Protein AF-A0A352RDC6-F1 (afdb_monomer_lite)

pLDDT: mean 74.4, std 23.63, range [28.62, 97.94]

Radius of gyration: 21.45 Å; chains: 1; bounding box: 47×57×55 Å

Structure (mmCIF, N/CA/C/O backbone):
data_AF-A0A352RDC6-F1
#
_entry.id   AF-A0A352RDC6-F1
#
loop_
_atom_site.group_PDB
_atom_site.id
_atom_site.type_symbol
_atom_site.label_atom_id
_atom_site.label_alt_id
_atom_site.label_comp_id
_atom_site.label_asym_id
_atom_site.label_entity_id
_atom_site.label_seq_id
_atom_site.pdbx_PDB_ins_code
_atom_site.Cartn_x
_atom_site.Cartn_y
_atom_site.Cartn_z
_atom_site.occupancy
_atom_site.B_iso_or_equiv
_atom_site.auth_seq_id
_atom_site.auth_comp_id
_atom_site.auth_asym_id
_atom_site.auth_atom_id
_atom_site.pdbx_PDB_model_num
ATOM 1 N N . MET A 1 1 ? -2.964 37.176 34.247 1.00 37.97 1 MET A N 1
ATOM 2 C CA . MET A 1 1 ? -4.020 38.133 34.641 1.00 37.97 1 MET A CA 1
ATOM 3 C C . MET A 1 1 ? -5.355 37.484 34.336 1.00 37.97 1 MET A C 1
ATOM 5 O O . MET A 1 1 ? -5.601 37.181 33.179 1.00 37.97 1 MET A O 1
ATOM 9 N N . ILE A 1 2 ? -6.146 37.184 35.365 1.00 35.12 2 ILE A N 1
ATOM 10 C CA . ILE A 1 2 ? -7.478 36.581 35.238 1.00 35.12 2 ILE A CA 1
ATOM 11 C C . ILE A 1 2 ? -8.471 37.677 35.626 1.00 35.12 2 ILE A C 1
ATOM 13 O O . ILE A 1 2 ? -8.417 38.164 36.753 1.00 35.12 2 ILE A O 1
ATOM 17 N N . SER A 1 3 ? -9.330 38.086 34.692 1.00 33.34 3 SER A N 1
ATOM 18 C CA . SER A 1 3 ? -10.480 38.942 34.997 1.00 33.34 3 SER A CA 1
ATOM 19 C C . SER A 1 3 ? -11.637 38.070 35.476 1.00 33.34 3 SER A C 1
ATOM 21 O O . SER A 1 3 ? -12.043 37.141 34.782 1.00 33.34 3 SER A O 1
ATOM 23 N N . LEU A 1 4 ? -12.160 38.380 36.661 1.00 32.22 4 LEU A N 1
ATOM 24 C CA . LEU A 1 4 ? -13.372 37.793 37.232 1.00 32.22 4 LEU A CA 1
ATOM 25 C C . LEU A 1 4 ? -14.559 38.713 36.938 1.00 32.22 4 LEU A C 1
ATOM 27 O O . LEU A 1 4 ? -14.445 39.925 37.110 1.00 32.22 4 LEU A O 1
ATOM 31 N N . ASN A 1 5 ? -15.699 38.138 36.552 1.00 38.66 5 ASN A N 1
ATOM 32 C CA . ASN A 1 5 ? -16.975 38.849 36.508 1.00 38.66 5 ASN A CA 1
ATOM 33 C C . ASN A 1 5 ? -17.883 38.399 37.665 1.00 38.66 5 ASN A C 1
ATOM 35 O O . ASN A 1 5 ? -17.926 37.223 38.033 1.00 38.66 5 ASN A O 1
ATOM 39 N N . LEU A 1 6 ? -18.595 39.369 38.240 1.00 44.94 6 LEU A N 1
ATOM 40 C CA . LEU A 1 6 ? -19.486 39.259 39.398 1.00 44.94 6 LEU A CA 1
ATOM 41 C C . LEU A 1 6 ? -20.817 38.589 39.019 1.00 44.94 6 LEU A C 1
ATOM 43 O O . LEU A 1 6 ? -21.790 39.271 38.718 1.00 44.94 6 LEU A O 1
ATOM 47 N N . SER A 1 7 ? -20.875 37.258 39.018 1.00 49.41 7 SER A N 1
ATOM 48 C CA . SER A 1 7 ? -22.157 36.521 39.042 1.00 49.41 7 SER A CA 1
ATOM 49 C C . SER A 1 7 ? -22.043 35.050 39.462 1.00 49.41 7 SER A C 1
ATOM 51 O O . SER A 1 7 ? -22.916 34.265 39.129 1.00 49.41 7 SER A O 1
ATOM 53 N N . GLY A 1 8 ? -21.010 34.659 40.221 1.00 46.53 8 GLY A N 1
ATOM 54 C CA . GLY A 1 8 ? -21.045 33.463 41.084 1.00 46.53 8 GLY A CA 1
ATOM 55 C C . GLY A 1 8 ? -21.540 32.137 40.476 1.00 46.53 8 GLY A C 1
ATOM 56 O O . GLY A 1 8 ? -22.033 31.297 41.222 1.00 46.53 8 GLY A O 1
ATOM 57 N N . GLN A 1 9 ? -21.427 31.928 39.163 1.00 40.44 9 GLN A N 1
ATOM 58 C CA . GLN A 1 9 ? -21.813 30.687 38.497 1.00 40.44 9 GLN A CA 1
ATOM 59 C C . GLN A 1 9 ? -20.574 30.052 37.873 1.00 40.44 9 GLN A C 1
ATOM 61 O O . GLN A 1 9 ? -19.920 30.626 37.003 1.00 40.44 9 GLN A O 1
ATOM 66 N N . ILE A 1 10 ? -20.246 28.853 38.351 1.00 40.12 10 ILE A N 1
ATOM 67 C CA . ILE A 1 10 ? -19.251 27.982 37.733 1.00 40.12 10 ILE A CA 1
ATOM 68 C C . ILE A 1 10 ? -19.877 27.488 36.428 1.00 40.12 10 ILE A C 1
ATOM 70 O O . ILE A 1 10 ? -20.719 26.594 36.440 1.00 40.12 10 ILE A O 1
ATOM 74 N N . LEU A 1 11 ? -19.491 28.093 35.304 1.00 36.44 11 LEU A N 1
ATOM 75 C CA . LEU A 1 11 ? -19.731 27.514 33.986 1.00 36.44 11 LEU A CA 1
ATOM 76 C C . LEU A 1 11 ? -18.966 26.190 33.924 1.00 36.44 11 LEU A C 1
ATOM 78 O O . LEU A 1 11 ? -17.735 26.169 33.896 1.00 36.44 11 LEU A O 1
ATOM 82 N N . SER A 1 12 ? -19.702 25.081 33.956 1.00 45.81 12 SER A N 1
ATOM 83 C CA . SER A 1 12 ? -19.159 23.769 33.621 1.00 45.81 12 SER A CA 1
ATOM 84 C C . SER A 1 12 ? -18.568 23.825 32.205 1.00 45.81 12 SER A C 1
ATOM 86 O O . SER A 1 12 ? -19.145 24.495 31.344 1.00 45.81 12 SER A O 1
ATOM 88 N N . PRO A 1 13 ? -17.441 23.147 31.930 1.00 36.31 13 PRO A N 1
ATOM 89 C CA . PRO A 1 13 ? -16.914 23.071 30.576 1.00 36.31 13 PRO A CA 1
ATOM 90 C C . PRO A 1 13 ? -17.979 22.470 29.656 1.00 36.31 13 PRO A C 1
ATOM 92 O O . PRO A 1 13 ? -18.599 21.467 30.013 1.00 36.31 13 PRO A O 1
ATOM 95 N N . LEU A 1 14 ? -18.186 23.085 28.488 1.00 33.22 14 LEU A N 1
ATOM 96 C CA . LEU A 1 14 ? -18.947 22.496 27.389 1.00 33.22 14 LEU A CA 1
ATOM 97 C C . LEU A 1 14 ? -18.409 21.083 27.144 1.00 33.22 14 LEU A C 1
ATOM 99 O O . LEU A 1 14 ? -17.289 20.912 26.667 1.00 33.22 14 LEU A O 1
ATOM 103 N N . HIS A 1 15 ? -19.195 20.079 27.523 1.00 33.81 15 HIS A N 1
ATOM 104 C CA . HIS A 1 15 ? -18.912 18.690 27.208 1.00 33.81 15 HIS A CA 1
ATOM 105 C C . HIS A 1 15 ? -19.240 18.509 25.724 1.00 33.81 15 HIS A C 1
ATOM 107 O O . HIS A 1 15 ? -20.395 18.313 25.351 1.00 33.81 15 HIS A O 1
ATOM 113 N N . TYR A 1 16 ? -18.235 18.703 24.870 1.00 28.62 16 TYR A N 1
ATOM 114 C CA . TYR A 1 16 ? -18.304 18.304 23.472 1.00 28.62 16 TYR A CA 1
ATOM 115 C C . TYR A 1 16 ? -18.317 16.773 23.444 1.00 28.62 16 TYR A C 1
ATOM 117 O O . TYR A 1 16 ? -17.347 16.128 23.834 1.00 28.62 16 TYR A O 1
ATOM 125 N N . ASP A 1 17 ? -19.450 16.202 23.044 1.00 38.28 17 ASP A N 1
ATOM 126 C CA . ASP A 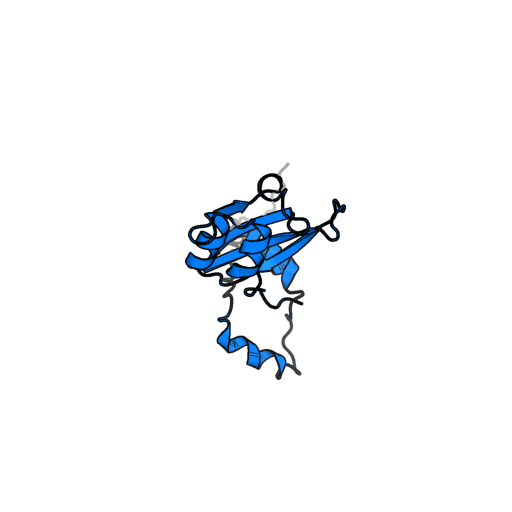1 17 ? -19.574 14.781 22.733 1.00 38.28 17 ASP A CA 1
ATOM 127 C C . ASP A 1 17 ? -18.821 14.512 21.421 1.00 38.28 17 ASP A C 1
ATOM 129 O O . ASP A 1 17 ? -19.359 14.658 20.324 1.00 38.28 17 ASP A O 1
ATOM 133 N N . GLU A 1 18 ? -17.535 14.178 21.534 1.00 35.56 18 GLU A N 1
ATOM 134 C CA . GLU A 1 18 ? -16.706 13.677 20.434 1.00 35.56 18 GLU A CA 1
ATOM 135 C C . GLU A 1 18 ? -16.916 12.169 20.234 1.00 35.56 18 GLU A C 1
ATOM 137 O O . GLU A 1 18 ? -15.968 11.387 20.174 1.00 35.56 18 GLU A O 1
ATOM 142 N N . SER A 1 1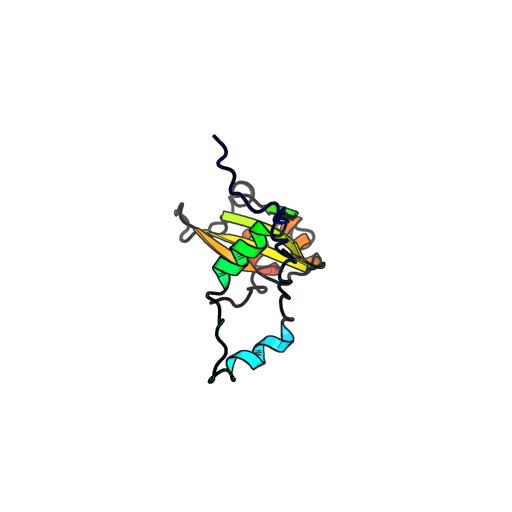9 ? -18.165 11.717 20.130 1.00 31.53 19 SER A N 1
ATOM 143 C CA . SER A 1 19 ? -18.424 10.381 19.598 1.00 31.53 19 SER A CA 1
ATOM 144 C C . SER A 1 19 ? -17.952 10.339 18.134 1.00 31.53 19 SER A C 1
ATOM 146 O O . SER A 1 19 ? -18.487 11.084 17.305 1.00 31.53 19 SER A O 1
ATOM 148 N N . PRO A 1 20 ? -16.967 9.491 17.764 1.00 31.23 20 PRO A N 1
ATOM 149 C CA . PRO A 1 20 ? -16.484 9.420 16.392 1.00 31.23 20 PRO A CA 1
ATOM 150 C C . PRO A 1 20 ? -17.643 9.037 15.477 1.00 31.23 20 PRO A C 1
ATOM 152 O O . PRO A 1 20 ? -18.300 8.013 15.695 1.00 31.23 20 PRO A O 1
ATOM 155 N N . LYS A 1 21 ? -17.901 9.842 14.439 1.00 35.19 21 LYS A N 1
ATOM 156 C CA . LYS A 1 21 ? -18.814 9.450 13.361 1.00 35.19 21 LYS A CA 1
ATOM 157 C C . LYS A 1 21 ? -18.282 8.138 12.787 1.00 35.19 21 LYS A C 1
ATOM 159 O O . LYS A 1 21 ? -17.242 8.124 12.132 1.00 35.19 21 LYS A O 1
ATOM 164 N N . LYS A 1 22 ? -18.962 7.027 13.084 1.00 35.06 22 LYS A N 1
ATOM 165 C CA . LYS A 1 22 ? -18.636 5.712 12.528 1.00 35.06 22 LYS A CA 1
ATOM 166 C C . LYS A 1 22 ? -18.829 5.789 11.020 1.00 35.06 22 LYS A C 1
ATOM 168 O O . LYS A 1 22 ? -19.965 5.792 10.549 1.00 35.06 22 LYS A O 1
ATOM 173 N N . TYR A 1 23 ? -17.733 5.882 10.274 1.00 40.72 23 TYR A N 1
ATOM 174 C CA . TYR A 1 23 ? -17.788 5.782 8.826 1.00 40.72 23 TYR A CA 1
ATOM 175 C C . TYR A 1 23 ? -17.986 4.309 8.478 1.00 40.72 23 TYR A C 1
ATOM 177 O O . TYR A 1 23 ? -17.054 3.507 8.505 1.00 40.72 23 TYR A O 1
ATOM 185 N N . VAL A 1 24 ? -19.238 3.931 8.232 1.00 49.69 24 VAL A N 1
ATOM 186 C CA . VAL A 1 24 ? -19.565 2.595 7.741 1.00 49.69 24 VAL A CA 1
ATOM 187 C C . VAL A 1 24 ? -19.155 2.567 6.277 1.00 49.69 24 VAL A C 1
ATOM 189 O O . VAL A 1 24 ? -19.823 3.179 5.449 1.00 49.69 24 VAL A O 1
ATOM 192 N N . ILE A 1 25 ? -18.050 1.889 5.953 1.00 49.41 25 ILE A N 1
ATOM 193 C CA . ILE A 1 25 ? -17.712 1.582 4.559 1.00 49.41 25 ILE A CA 1
ATOM 194 C C . ILE A 1 25 ? -18.850 0.686 4.046 1.00 49.41 25 ILE A C 1
ATOM 196 O O . ILE A 1 25 ? -19.003 -0.424 4.568 1.00 49.41 25 ILE A O 1
ATOM 200 N N . PRO A 1 26 ? -19.684 1.141 3.089 1.00 44.84 26 PRO A N 1
ATOM 201 C CA . PRO A 1 26 ? -20.807 0.332 2.630 1.00 44.84 26 PRO A CA 1
ATOM 202 C C . PRO A 1 26 ? -20.309 -1.002 2.054 1.00 44.84 26 PRO A C 1
ATOM 204 O O . PRO A 1 26 ? -19.166 -1.072 1.611 1.00 44.84 26 PRO A O 1
ATOM 207 N N . PRO A 1 27 ? -21.126 -2.062 1.996 1.00 43.06 27 PRO A N 1
ATOM 208 C CA . PRO A 1 27 ? -20.763 -3.288 1.287 1.00 43.06 27 PRO A CA 1
ATOM 209 C C . PRO A 1 27 ? -20.690 -3.064 -0.238 1.00 43.06 27 PRO A C 1
ATOM 211 O O . PRO A 1 27 ? -21.530 -2.366 -0.811 1.00 43.06 27 PRO A O 1
ATOM 214 N N . VAL A 1 28 ? -19.740 -3.707 -0.939 1.00 45.06 28 VAL A N 1
ATOM 215 C CA . VAL A 1 28 ? -19.583 -3.672 -2.422 1.00 45.06 28 VAL A CA 1
ATOM 216 C C . VAL A 1 28 ? -20.907 -3.846 -3.190 1.00 45.06 28 VAL A C 1
ATOM 218 O O . VAL A 1 28 ? -21.127 -3.187 -4.202 1.00 45.06 28 VAL A O 1
ATOM 221 N N . LYS A 1 29 ? -21.817 -4.704 -2.710 1.00 38.06 29 LYS A N 1
ATOM 222 C CA . LYS A 1 29 ? -23.006 -5.136 -3.468 1.00 38.06 29 LYS A CA 1
ATOM 223 C C . LYS A 1 29 ? -24.190 -4.159 -3.466 1.00 38.06 29 LYS A C 1
ATOM 225 O O . LYS A 1 29 ? -25.040 -4.278 -4.342 1.00 38.06 29 LYS A O 1
ATOM 230 N N . GLU A 1 30 ? -24.247 -3.181 -2.563 1.00 45.72 30 GLU A N 1
ATOM 231 C CA . GLU A 1 30 ? -25.349 -2.195 -2.521 1.00 45.72 30 GLU A CA 1
ATOM 232 C C . GLU A 1 30 ? -25.053 -0.909 -3.318 1.00 45.72 30 GLU A C 1
ATOM 234 O O . GLU A 1 30 ? -25.939 -0.086 -3.532 1.00 45.72 30 GLU A O 1
ATOM 239 N N . ARG A 1 31 ? -23.826 -0.740 -3.831 1.00 52.56 31 ARG A N 1
ATOM 240 C CA . ARG A 1 31 ? -23.354 0.533 -4.408 1.00 52.56 31 ARG A CA 1
ATOM 241 C C . ARG A 1 31 ? -23.555 0.708 -5.917 1.00 52.56 31 ARG A C 1
ATOM 243 O O . ARG A 1 31 ? -23.376 1.810 -6.423 1.00 52.56 31 ARG A O 1
ATOM 250 N N . GLN A 1 32 ? -24.016 -0.316 -6.642 1.00 40.16 32 GLN A N 1
ATOM 251 C CA . GLN A 1 32 ? -24.399 -0.157 -8.058 1.00 40.16 32 GLN A CA 1
ATOM 252 C C . GLN A 1 32 ? -25.778 0.505 -8.254 1.00 40.16 32 GLN A C 1
ATOM 254 O O . GLN A 1 32 ? -26.125 0.881 -9.374 1.00 40.16 32 GLN A O 1
ATOM 259 N N . GLN A 1 33 ? -26.575 0.676 -7.191 1.00 43.03 33 GLN A N 1
ATOM 260 C CA . GLN A 1 33 ? -27.908 1.289 -7.283 1.00 43.03 33 GLN A CA 1
ATOM 261 C C . GLN A 1 33 ? -27.914 2.801 -7.010 1.00 43.03 33 GLN A C 1
ATOM 263 O O . GLN A 1 33 ? -28.792 3.502 -7.515 1.00 43.03 33 GLN A O 1
ATOM 268 N N . THR A 1 34 ? -26.923 3.336 -6.294 1.00 44.22 34 THR A N 1
ATOM 269 C CA . THR A 1 34 ? -26.878 4.757 -5.907 1.00 44.22 34 THR A CA 1
ATOM 270 C C . THR A 1 34 ? -26.489 5.706 -7.043 1.00 44.22 34 THR A C 1
ATOM 272 O O . THR A 1 34 ? -26.807 6.886 -6.973 1.00 44.22 34 THR A O 1
ATOM 275 N N . ILE A 1 35 ? -25.904 5.212 -8.141 1.00 46.34 35 ILE A N 1
ATOM 276 C CA . ILE A 1 35 ? -25.512 6.056 -9.290 1.00 46.34 35 ILE A CA 1
ATOM 277 C C . ILE A 1 35 ? -26.723 6.458 -10.164 1.00 46.34 35 ILE A C 1
ATOM 279 O O . ILE A 1 35 ? -26.633 7.382 -10.967 1.00 46.34 35 ILE A O 1
ATOM 283 N N . LYS A 1 36 ? -27.898 5.826 -10.006 1.00 37.62 36 LYS A N 1
ATOM 284 C CA . LYS A 1 36 ? -29.084 6.112 -10.844 1.00 37.62 36 LYS A CA 1
ATOM 285 C C . LYS A 1 36 ? -30.205 6.908 -10.164 1.00 37.62 36 LYS A C 1
ATOM 287 O O . LYS A 1 36 ? -31.247 7.086 -10.792 1.00 37.62 36 LYS A O 1
ATOM 292 N N . LYS A 1 37 ? -30.055 7.372 -8.914 1.00 41.38 37 LYS A N 1
ATOM 293 C CA . LYS A 1 37 ? -31.213 7.906 -8.165 1.00 41.38 37 LYS A CA 1
ATOM 294 C C . LYS A 1 37 ? -30.976 9.095 -7.224 1.00 41.38 37 LYS A C 1
ATOM 296 O O . LYS A 1 37 ? -31.699 9.219 -6.245 1.00 41.38 37 LYS A O 1
ATOM 301 N N . SER A 1 38 ? -30.044 9.995 -7.525 1.00 39.09 38 SER A N 1
ATOM 302 C CA . SER A 1 38 ? -29.932 11.271 -6.799 1.00 39.09 38 SER A CA 1
ATOM 303 C C . SER A 1 38 ? -29.965 12.469 -7.749 1.00 39.09 38 SER A C 1
ATOM 305 O O . SER A 1 38 ? -28.975 13.168 -7.937 1.00 39.09 38 SER A O 1
ATOM 307 N N . ASN A 1 39 ? -31.136 12.707 -8.337 1.00 47.41 39 ASN A N 1
ATOM 308 C CA . ASN A 1 39 ? -31.618 14.075 -8.459 1.00 47.41 39 ASN A CA 1
ATOM 309 C C . ASN A 1 39 ? -32.559 14.273 -7.268 1.00 47.41 39 ASN A C 1
ATOM 311 O O . ASN A 1 39 ? -33.469 13.464 -7.111 1.00 47.41 39 ASN A O 1
ATOM 315 N N . GLU A 1 40 ? -32.312 15.333 -6.495 1.00 46.59 40 GLU A N 1
ATOM 316 C CA . GLU A 1 40 ? -33.133 15.888 -5.404 1.00 46.59 40 GLU A CA 1
ATOM 317 C C . GLU A 1 40 ? -32.579 15.702 -3.971 1.00 46.59 40 GLU A C 1
ATOM 319 O O . GLU A 1 40 ? -32.596 14.628 -3.380 1.00 46.59 40 GLU A O 1
ATOM 324 N N . SER A 1 41 ? -32.039 16.828 -3.484 1.00 48.81 41 SER A N 1
ATOM 325 C CA . SER A 1 41 ? -31.740 17.259 -2.111 1.00 48.81 41 SER A CA 1
ATOM 326 C C . SER A 1 41 ? -31.337 16.214 -1.062 1.00 48.81 41 SER A C 1
ATOM 328 O O . SER A 1 41 ? -32.168 15.741 -0.294 1.00 48.81 41 SER A O 1
ATOM 330 N N . ASP A 1 42 ? -30.029 16.035 -0.892 1.00 42.62 42 ASP A N 1
ATOM 331 C CA . ASP A 1 42 ? -29.445 16.046 0.449 1.00 42.62 42 ASP A CA 1
ATOM 332 C C . ASP A 1 42 ? -28.013 16.587 0.366 1.00 42.62 42 ASP A C 1
ATOM 334 O O . ASP A 1 42 ? -27.173 16.123 -0.409 1.00 42.62 42 ASP A O 1
ATOM 338 N N . SER A 1 43 ? -27.751 17.650 1.115 1.00 46.47 43 SER A N 1
ATOM 339 C CA . SER A 1 43 ? -26.439 18.277 1.219 1.00 46.47 43 SER A CA 1
ATOM 340 C C . SER A 1 43 ? -25.484 17.332 1.950 1.00 46.47 43 SER A C 1
ATOM 342 O O . SER A 1 43 ? -25.591 17.233 3.168 1.00 46.47 43 SER A O 1
ATOM 344 N N . ASN A 1 44 ? -24.612 16.621 1.220 1.00 47.28 44 ASN A N 1
ATOM 345 C CA . ASN A 1 44 ? -23.260 16.152 1.611 1.00 47.28 44 ASN A CA 1
ATOM 346 C C . ASN A 1 44 ? -22.747 15.060 0.643 1.00 47.28 44 ASN A C 1
ATOM 348 O O . ASN A 1 44 ? -22.425 13.945 1.052 1.00 47.28 44 ASN A O 1
ATOM 352 N N . LEU A 1 45 ? -22.671 15.362 -0.657 1.00 48.56 45 LEU A N 1
ATOM 353 C CA . LEU A 1 45 ? -22.070 14.455 -1.640 1.00 48.56 45 LEU A CA 1
ATOM 354 C C . LEU A 1 45 ? -20.591 14.852 -1.856 1.00 48.56 45 LEU A C 1
ATOM 356 O O . LEU A 1 45 ? -20.289 15.880 -2.451 1.00 48.56 45 LEU A O 1
ATOM 360 N N . VAL A 1 46 ? -19.717 14.054 -1.244 1.00 51.22 46 VAL A N 1
ATOM 361 C CA . VAL A 1 46 ? -18.273 14.194 -0.949 1.00 51.22 46 VAL A CA 1
ATOM 362 C C . VAL A 1 46 ? -17.350 14.413 -2.173 1.00 51.22 46 VAL A C 1
ATOM 364 O O . VAL A 1 46 ? -17.579 13.777 -3.203 1.00 51.22 46 VAL A O 1
ATOM 367 N N . PRO A 1 47 ? -16.224 15.155 -2.051 1.00 54.50 47 PRO A N 1
ATOM 368 C CA . PRO A 1 47 ? -15.024 14.926 -2.862 1.00 54.50 47 PRO A CA 1
ATOM 369 C C . PRO A 1 47 ? -14.228 13.736 -2.271 1.00 54.50 47 PRO A C 1
ATOM 371 O O . PRO A 1 47 ? -13.452 13.867 -1.332 1.00 54.50 47 PRO A O 1
ATOM 374 N N . PHE A 1 48 ? -14.514 12.527 -2.762 1.00 72.56 48 PHE A N 1
ATOM 375 C CA . PHE A 1 48 ? -14.542 11.306 -1.936 1.00 72.56 48 PHE A CA 1
ATOM 376 C C . PHE A 1 48 ? -13.185 10.657 -1.571 1.00 72.56 48 PHE A C 1
ATOM 378 O O . PHE A 1 48 ? -13.108 10.016 -0.525 1.00 72.56 48 PHE A O 1
ATOM 385 N N . CYS A 1 49 ? -12.119 10.767 -2.379 1.00 83.06 49 CYS A N 1
ATOM 386 C CA . CYS A 1 49 ? -10.881 10.006 -2.108 1.00 83.06 49 CYS A CA 1
ATOM 387 C C . CYS A 1 49 ? -9.961 10.654 -1.074 1.00 83.06 49 CYS A C 1
ATOM 389 O O . CYS A 1 49 ? -9.517 9.971 -0.155 1.00 83.06 49 CYS A O 1
ATOM 391 N N . ASP A 1 50 ? -9.628 11.934 -1.244 1.00 88.31 50 ASP A N 1
ATOM 392 C CA . ASP A 1 50 ? -8.596 12.585 -0.426 1.00 88.31 50 ASP A CA 1
ATOM 393 C C . ASP A 1 50 ? -9.065 12.723 1.029 1.00 88.31 50 ASP A C 1
ATOM 395 O O . ASP A 1 50 ? -8.304 12.458 1.965 1.00 88.31 50 ASP A O 1
ATOM 399 N N . ASP A 1 51 ? -10.354 13.022 1.218 1.00 87.81 51 ASP A N 1
ATOM 400 C CA . ASP A 1 51 ? -11.005 13.037 2.528 1.00 87.81 51 ASP A CA 1
ATOM 401 C C . ASP A 1 51 ? -11.017 11.639 3.164 1.00 87.81 51 ASP A C 1
ATOM 403 O O . ASP A 1 51 ? -10.727 11.499 4.352 1.00 87.81 51 ASP A O 1
ATOM 407 N N . LEU A 1 52 ? -11.294 10.580 2.389 1.00 89.56 52 LEU A N 1
ATOM 408 C CA . LEU A 1 52 ? -11.283 9.203 2.896 1.00 89.56 52 LEU A CA 1
ATOM 409 C C . LEU A 1 52 ? -9.864 8.739 3.256 1.00 89.56 52 LEU A C 1
ATOM 411 O O . LEU A 1 52 ? -9.667 8.105 4.293 1.00 89.56 52 LEU A O 1
ATOM 415 N N . ILE A 1 53 ? -8.872 9.073 2.433 1.00 92.94 53 ILE A N 1
ATOM 416 C CA . ILE A 1 53 ? -7.447 8.840 2.702 1.00 92.94 53 ILE A CA 1
ATOM 417 C C . ILE A 1 53 ? -7.044 9.526 4.008 1.00 92.94 53 ILE A C 1
ATOM 419 O O . ILE A 1 53 ? -6.443 8.886 4.876 1.00 92.94 53 ILE A O 1
ATOM 423 N N . SER A 1 54 ? -7.404 10.802 4.166 1.00 92.81 54 SER A N 1
ATOM 424 C CA . SER A 1 54 ? -7.109 11.590 5.367 1.00 92.81 54 SER A CA 1
ATOM 425 C C . SER A 1 54 ? -7.786 10.985 6.593 1.00 92.81 54 SER A C 1
ATOM 427 O O . SER A 1 54 ? -7.117 10.679 7.579 1.00 92.81 54 SER A O 1
ATOM 429 N N . TYR A 1 55 ? -9.078 10.670 6.489 1.00 91.19 55 TYR A N 1
ATOM 430 C CA . TYR A 1 55 ? -9.842 10.015 7.547 1.00 91.19 55 TYR A CA 1
ATOM 431 C C . TYR A 1 55 ? -9.197 8.699 7.995 1.00 91.19 55 TYR A C 1
ATOM 433 O O . TYR A 1 55 ? -9.017 8.477 9.194 1.00 91.19 55 TYR A O 1
ATOM 441 N N . VAL A 1 56 ? -8.811 7.831 7.053 1.00 93.06 56 VAL A N 1
ATOM 442 C CA . VAL A 1 56 ? -8.173 6.548 7.377 1.00 93.06 56 VAL A CA 1
ATOM 443 C C . VAL A 1 56 ? -6.839 6.764 8.093 1.00 93.06 56 VAL A C 1
ATOM 445 O O . VAL A 1 56 ? -6.578 6.111 9.105 1.00 93.06 56 VAL A O 1
ATOM 448 N N . LYS A 1 57 ? -6.014 7.700 7.615 1.00 94.38 57 LYS A N 1
ATOM 449 C CA . LYS A 1 57 ? -4.718 8.033 8.226 1.00 94.38 57 LYS A CA 1
ATOM 450 C C . LYS A 1 57 ? -4.844 8.607 9.637 1.00 94.38 57 LYS A C 1
ATOM 452 O O . LYS A 1 57 ? -4.007 8.302 10.482 1.00 94.38 57 LYS A O 1
ATOM 457 N N . GLU A 1 58 ? -5.859 9.428 9.884 1.00 93.81 58 GLU A N 1
ATOM 458 C CA . GLU A 1 58 ? -6.078 10.091 11.173 1.00 93.81 58 GLU A CA 1
ATOM 459 C C . GLU A 1 58 ? -6.681 9.154 12.224 1.00 93.81 58 GLU A C 1
ATOM 461 O O . GLU A 1 58 ? -6.334 9.234 13.402 1.00 93.81 58 GLU A O 1
ATOM 466 N N . ASN A 1 59 ? -7.567 8.246 11.806 1.00 91.25 59 ASN A N 1
ATOM 467 C CA . ASN A 1 59 ? -8.370 7.443 12.732 1.00 91.25 59 ASN A CA 1
ATOM 468 C C . ASN A 1 59 ? -7.825 6.027 12.952 1.00 91.25 59 ASN A C 1
ATOM 470 O O . ASN A 1 59 ? -8.182 5.382 13.940 1.00 91.25 59 ASN A O 1
ATOM 474 N N . TYR A 1 60 ? -6.957 5.526 12.068 1.00 92.62 60 TYR A N 1
ATOM 475 C CA . TYR A 1 60 ? -6.462 4.153 12.139 1.00 92.62 60 TYR A CA 1
ATOM 476 C C . TYR A 1 60 ? -4.941 4.092 12.154 1.00 92.62 60 TYR A C 1
ATOM 478 O O . TYR A 1 60 ? -4.238 4.788 11.427 1.00 92.62 60 TYR A O 1
ATOM 486 N N . LYS A 1 61 ? -4.416 3.173 12.968 1.00 91.69 61 LYS A N 1
ATOM 487 C CA . LYS A 1 61 ? -2.984 2.877 12.978 1.00 91.69 61 LYS A CA 1
ATOM 488 C C . LYS A 1 61 ? -2.620 2.026 11.774 1.00 91.69 61 LYS A C 1
ATOM 490 O O . LYS A 1 61 ? -3.288 1.034 11.471 1.00 91.69 61 LYS A O 1
ATOM 495 N N . THR A 1 62 ? -1.508 2.380 11.147 1.00 93.94 62 THR A N 1
ATOM 496 C CA . THR A 1 62 ? -0.923 1.584 10.077 1.00 93.94 62 THR A CA 1
ATOM 497 C C . THR A 1 62 ? -0.574 0.193 10.598 1.00 93.94 62 THR A C 1
ATOM 499 O O . THR A 1 62 ? 0.158 0.047 11.577 1.00 93.94 62 THR A O 1
ATOM 502 N N . LYS A 1 63 ? -1.105 -0.837 9.938 1.00 92.62 63 LYS A N 1
ATOM 503 C CA . LYS A 1 63 ? -0.800 -2.243 10.206 1.00 92.62 63 LYS A CA 1
ATOM 504 C C . LYS A 1 63 ? 0.606 -2.571 9.717 1.00 92.62 63 LYS A C 1
ATOM 506 O O . LYS A 1 63 ? 1.422 -3.073 10.480 1.00 92.62 63 LYS A O 1
ATOM 511 N N . GLN A 1 64 ? 0.866 -2.303 8.439 1.00 95.06 64 GLN A N 1
ATOM 512 C CA . GLN A 1 64 ? 2.099 -2.656 7.736 1.00 95.06 64 GLN A CA 1
ATOM 513 C C . GLN A 1 64 ? 2.351 -1.674 6.591 1.00 95.06 64 GLN A C 1
ATOM 515 O O . GLN A 1 64 ? 1.411 -1.099 6.042 1.00 95.06 64 GLN A O 1
ATOM 520 N N . VAL A 1 65 ? 3.622 -1.510 6.226 1.00 95.75 65 VAL A N 1
ATOM 521 C CA . VAL A 1 65 ? 4.056 -0.632 5.136 1.00 95.75 65 VAL A CA 1
ATOM 522 C C . VAL A 1 65 ? 5.054 -1.368 4.251 1.00 95.75 65 VAL A C 1
ATOM 524 O O . VAL A 1 65 ? 5.904 -2.103 4.756 1.00 95.75 65 VAL A O 1
ATOM 527 N N . VAL A 1 66 ? 4.936 -1.173 2.940 1.00 95.19 66 VAL A N 1
ATOM 528 C CA . VAL A 1 66 ? 5.955 -1.513 1.945 1.00 95.19 66 VAL A CA 1
ATOM 529 C C . VAL A 1 66 ? 6.543 -0.200 1.444 1.00 95.19 66 VAL A C 1
ATOM 531 O O . VAL A 1 66 ? 5.853 0.597 0.805 1.00 95.19 66 VAL A O 1
ATOM 534 N N . GLU A 1 67 ? 7.801 0.044 1.791 1.00 92.50 67 GLU A N 1
ATOM 535 C CA . GLU A 1 67 ? 8.492 1.297 1.480 1.00 92.50 67 GLU A CA 1
ATOM 536 C C . GLU A 1 67 ? 9.217 1.222 0.130 1.00 92.50 67 GLU A C 1
ATOM 538 O O . GLU A 1 67 ? 9.460 0.148 -0.425 1.00 92.50 67 GLU A O 1
ATOM 543 N N . SER A 1 68 ? 9.625 2.382 -0.379 1.00 85.19 68 SER A N 1
ATOM 544 C CA . SER A 1 68 ? 10.231 2.540 -1.706 1.00 85.19 68 SER A CA 1
ATOM 545 C C . SER A 1 68 ? 11.436 1.630 -1.977 1.00 85.19 68 SER A C 1
ATOM 547 O O . SER A 1 68 ? 11.577 1.131 -3.090 1.00 85.19 68 SER A O 1
ATOM 549 N N . TYR A 1 69 ? 12.278 1.348 -0.977 1.00 82.94 69 TYR A N 1
ATOM 550 C CA . TYR A 1 69 ? 13.442 0.465 -1.143 1.00 82.94 69 TYR A CA 1
ATOM 551 C C . TYR A 1 69 ? 13.050 -0.992 -1.443 1.00 82.94 69 TYR A C 1
ATOM 553 O O . TYR A 1 69 ? 13.765 -1.688 -2.160 1.00 82.94 69 TYR A O 1
ATOM 561 N N . GLN A 1 70 ? 11.897 -1.448 -0.942 1.00 87.31 70 GLN A N 1
ATOM 562 C CA . GLN A 1 70 ? 11.334 -2.770 -1.255 1.00 87.31 70 GLN A CA 1
ATOM 563 C C . GLN A 1 70 ? 10.663 -2.780 -2.634 1.00 87.31 70 GLN A C 1
ATOM 565 O O . GLN A 1 70 ? 10.462 -3.838 -3.226 1.00 87.31 70 GLN A O 1
ATOM 570 N N . LEU A 1 71 ? 10.323 -1.595 -3.142 1.00 85.75 71 LEU A N 1
ATOM 571 C CA . LEU A 1 71 ? 9.638 -1.356 -4.408 1.00 85.75 71 LEU A CA 1
ATOM 572 C C . LEU A 1 71 ? 10.598 -0.905 -5.513 1.00 85.75 71 LEU A C 1
ATOM 574 O O . LEU A 1 71 ? 10.148 -0.399 -6.536 1.00 85.75 71 LEU A O 1
ATOM 578 N N . ILE A 1 72 ? 11.911 -1.098 -5.347 1.00 81.06 72 ILE A N 1
ATOM 579 C CA . ILE A 1 72 ? 12.918 -0.642 -6.318 1.00 81.06 72 ILE A CA 1
ATOM 580 C C . ILE A 1 72 ? 12.729 -1.259 -7.711 1.00 81.06 72 ILE A C 1
ATOM 582 O O . ILE A 1 72 ? 13.053 -0.634 -8.715 1.00 81.06 72 ILE A O 1
ATOM 586 N N . THR A 1 73 ? 12.159 -2.463 -7.781 1.00 83.19 73 THR A N 1
ATOM 587 C CA . THR A 1 73 ? 11.823 -3.147 -9.037 1.00 83.19 73 THR A CA 1
ATOM 588 C C . 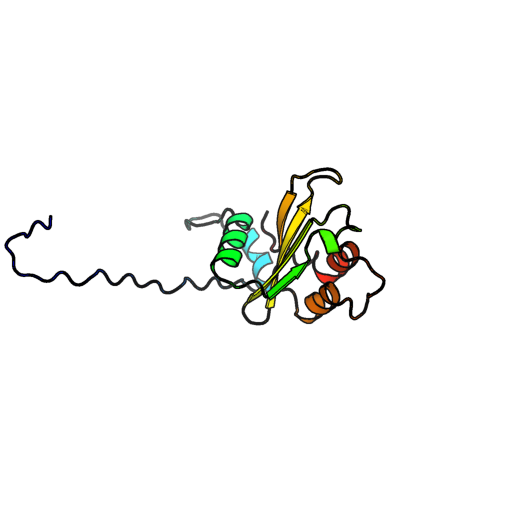THR A 1 73 ? 10.498 -2.683 -9.645 1.00 83.19 73 THR A C 1
ATOM 590 O O . THR A 1 73 ? 10.149 -3.115 -10.739 1.00 83.19 73 THR A O 1
ATOM 593 N N . SER A 1 74 ? 9.751 -1.808 -8.963 1.00 82.62 74 SER A N 1
ATOM 594 C CA . SER A 1 74 ? 8.498 -1.239 -9.453 1.00 82.62 74 SER A CA 1
ATOM 595 C C . SER A 1 74 ? 8.719 0.143 -10.068 1.00 82.62 74 SER A C 1
ATOM 597 O O . SER A 1 74 ? 9.088 1.115 -9.394 1.00 82.62 74 SER A O 1
ATOM 599 N N . THR A 1 75 ? 8.431 0.262 -11.362 1.00 84.88 75 THR A N 1
ATOM 600 C CA . THR A 1 75 ? 8.541 1.531 -12.097 1.00 84.88 75 THR A CA 1
ATOM 601 C C . THR A 1 75 ? 7.414 2.512 -11.774 1.00 84.88 75 THR A C 1
ATOM 603 O O . THR A 1 75 ? 7.573 3.705 -12.004 1.00 84.88 75 THR A O 1
ATOM 606 N N . TRP A 1 76 ? 6.318 2.052 -11.160 1.00 89.50 76 TRP A N 1
ATOM 607 C CA . TRP A 1 76 ? 5.109 2.855 -10.934 1.00 89.50 76 TRP A CA 1
ATOM 608 C C . TRP A 1 76 ? 4.690 2.952 -9.458 1.00 89.50 76 TRP A C 1
ATOM 610 O O . TRP A 1 76 ? 4.104 3.951 -9.056 1.00 89.50 76 TRP A O 1
ATOM 620 N N . LEU A 1 77 ? 5.020 1.968 -8.615 1.00 92.19 77 LEU A N 1
ATOM 621 C CA . LEU A 1 77 ? 4.637 1.958 -7.196 1.00 92.19 77 LEU A CA 1
ATOM 622 C C . LEU A 1 77 ? 5.741 2.581 -6.332 1.00 92.19 77 LEU A C 1
ATOM 624 O O . LEU A 1 77 ? 6.909 2.208 -6.455 1.00 92.19 77 LEU A O 1
ATOM 628 N N . LYS A 1 78 ? 5.387 3.525 -5.455 1.00 92.31 78 LYS A N 1
ATOM 629 C CA . LYS A 1 78 ? 6.335 4.241 -4.581 1.00 92.31 78 LYS A CA 1
ATOM 630 C C . LYS A 1 78 ? 6.230 3.821 -3.119 1.00 92.31 78 LYS A C 1
ATOM 632 O O . LYS A 1 78 ? 7.264 3.681 -2.467 1.00 92.31 78 LYS A O 1
ATOM 637 N N . LYS A 1 79 ? 5.013 3.607 -2.618 1.00 95.50 79 LYS A N 1
ATOM 638 C CA . LYS A 1 79 ? 4.743 3.186 -1.237 1.00 95.50 79 LYS A CA 1
ATOM 639 C C . LYS A 1 79 ? 3.396 2.481 -1.146 1.00 95.50 79 LYS A C 1
ATOM 641 O O . LYS A 1 79 ? 2.476 2.823 -1.881 1.00 95.50 79 LYS A O 1
ATOM 646 N N . VAL A 1 80 ? 3.258 1.535 -0.222 1.00 97.38 80 VAL A N 1
ATOM 647 C CA . VAL A 1 80 ? 1.970 0.907 0.108 1.00 97.38 80 VAL A CA 1
ATOM 648 C C . VAL A 1 80 ? 1.799 0.865 1.617 1.00 97.38 80 VAL A C 1
ATOM 650 O O . VAL A 1 80 ? 2.643 0.302 2.307 1.00 97.38 80 VAL A O 1
ATOM 653 N N . SER A 1 81 ? 0.712 1.427 2.134 1.00 97.94 81 SER A N 1
ATOM 654 C CA . SER A 1 81 ? 0.378 1.417 3.563 1.00 97.94 81 SER A CA 1
ATOM 655 C C . SER A 1 81 ? -0.941 0.688 3.782 1.00 97.94 81 SER A C 1
ATOM 657 O O . SER A 1 81 ? -1.937 1.022 3.147 1.00 97.94 81 SER A O 1
ATOM 659 N N . ALA A 1 82 ? -0.959 -0.297 4.677 1.00 97.81 82 ALA A N 1
ATOM 660 C CA . ALA A 1 82 ? -2.160 -1.043 5.035 1.00 97.81 82 ALA A CA 1
ATOM 661 C C . ALA A 1 82 ? -2.706 -0.624 6.397 1.00 97.81 82 ALA A C 1
ATOM 663 O O . ALA A 1 82 ? -1.952 -0.442 7.354 1.00 97.81 82 ALA A O 1
ATOM 664 N N . TYR A 1 83 ? -4.028 -0.576 6.497 1.00 96.50 83 TYR A N 1
ATOM 665 C CA . TYR A 1 83 ? -4.800 -0.242 7.687 1.00 96.50 83 TYR A CA 1
ATOM 666 C C . TYR A 1 83 ? -5.807 -1.360 7.947 1.00 96.50 83 TYR A C 1
ATOM 668 O O . TYR A 1 83 ? -6.427 -1.877 7.018 1.00 96.50 83 TYR A O 1
ATOM 676 N N . SER A 1 84 ? -5.952 -1.762 9.208 1.00 93.44 84 SER A N 1
ATOM 677 C CA . SER A 1 84 ? -6.914 -2.794 9.604 1.00 93.44 84 SER A CA 1
ATOM 678 C C . SER A 1 84 ? -8.184 -2.135 10.124 1.00 93.44 84 SER A C 1
ATOM 680 O O . SER A 1 84 ? -8.137 -1.449 11.144 1.00 93.44 84 SER A O 1
ATOM 682 N N . ILE A 1 85 ? -9.311 -2.375 9.456 1.00 88.56 85 ILE A N 1
ATOM 683 C CA . ILE A 1 85 ? -10.617 -1.801 9.799 1.00 88.56 85 ILE A CA 1
ATOM 684 C C . ILE A 1 85 ? -11.637 -2.939 9.823 1.00 88.56 85 ILE A C 1
ATOM 686 O O . ILE A 1 85 ? -11.898 -3.543 8.789 1.00 88.56 85 ILE A O 1
ATOM 690 N N . GLU A 1 86 ? -12.178 -3.269 11.000 1.00 84.06 86 GLU A N 1
ATOM 691 C CA . GLU A 1 86 ? -13.246 -4.278 11.162 1.00 84.06 86 GLU A CA 1
ATOM 692 C C . GLU A 1 86 ? -12.969 -5.611 10.425 1.00 84.06 86 GLU A C 1
ATOM 694 O O . GLU A 1 86 ? -13.793 -6.123 9.671 1.00 84.06 86 GLU A O 1
ATOM 699 N N . ASN A 1 87 ? -11.769 -6.171 10.618 1.00 82.25 87 ASN A N 1
ATOM 700 C CA . ASN A 1 87 ? -11.265 -7.392 9.963 1.00 82.25 87 ASN A CA 1
ATOM 701 C C . ASN A 1 87 ? -11.095 -7.319 8.436 1.00 82.25 87 ASN A C 1
ATOM 703 O O . ASN A 1 87 ? -10.741 -8.326 7.818 1.00 82.25 87 ASN A O 1
ATOM 707 N N . LYS A 1 88 ? -11.266 -6.149 7.828 1.00 88.69 88 LYS A N 1
ATOM 708 C CA . LYS A 1 88 ? -10.894 -5.872 6.441 1.00 88.69 88 LYS A CA 1
ATOM 709 C C . LYS A 1 88 ? -9.605 -5.062 6.394 1.00 88.69 88 LYS A C 1
ATOM 711 O O . LYS A 1 88 ? -9.222 -4.412 7.372 1.00 88.69 88 LYS A O 1
ATOM 716 N N . ILE A 1 89 ? -8.931 -5.114 5.252 1.00 95.88 89 ILE A N 1
ATOM 717 C CA . ILE A 1 89 ? -7.754 -4.296 4.989 1.00 95.88 89 ILE A CA 1
ATOM 718 C C . ILE A 1 89 ? -8.139 -3.160 4.047 1.00 95.88 89 ILE A C 1
ATOM 720 O O . ILE A 1 89 ? -8.802 -3.367 3.031 1.00 95.88 89 ILE A O 1
ATOM 724 N N . VAL A 1 90 ? -7.716 -1.955 4.406 1.00 96.31 90 VAL A N 1
ATOM 725 C CA . VAL A 1 90 ? -7.687 -0.798 3.513 1.00 96.31 90 VAL A CA 1
ATOM 726 C C . VAL A 1 90 ? -6.234 -0.532 3.163 1.00 96.31 90 VAL A C 1
ATOM 728 O O . VAL A 1 90 ? -5.372 -0.534 4.043 1.00 96.31 90 VAL A O 1
ATOM 731 N N . VAL A 1 91 ? -5.954 -0.324 1.883 1.00 97.44 91 VAL A N 1
ATOM 732 C CA . VAL A 1 91 ? -4.618 -0.007 1.384 1.00 97.44 91 VAL A CA 1
ATOM 733 C C . VAL A 1 91 ? -4.618 1.398 0.809 1.00 97.44 91 VAL A C 1
ATOM 735 O O . VAL A 1 91 ? -5.465 1.735 -0.007 1.00 97.44 91 VAL A O 1
ATOM 738 N N . ILE A 1 92 ? -3.633 2.197 1.203 1.00 97.12 92 ILE A N 1
ATOM 739 C CA . ILE A 1 92 ? -3.304 3.468 0.564 1.00 97.12 92 ILE A CA 1
ATOM 740 C C . ILE A 1 92 ? -1.984 3.266 -0.177 1.00 97.12 92 ILE A C 1
ATOM 742 O O . ILE A 1 92 ? -0.957 2.969 0.443 1.00 97.12 92 ILE A O 1
ATOM 746 N N . ALA A 1 93 ? -2.020 3.380 -1.500 1.00 96.19 93 ALA A N 1
ATOM 747 C CA . ALA A 1 93 ? -0.863 3.233 -2.369 1.00 96.19 93 ALA A CA 1
ATOM 748 C C . ALA A 1 93 ? -0.445 4.587 -2.937 1.00 96.19 93 ALA A C 1
ATOM 750 O O . ALA A 1 93 ? -1.246 5.308 -3.522 1.00 96.19 93 ALA A O 1
ATOM 751 N N . GLU A 1 94 ? 0.833 4.906 -2.800 1.00 94.94 94 GLU A N 1
ATOM 752 C CA . GLU A 1 94 ? 1.457 6.053 -3.437 1.00 94.94 94 GLU A CA 1
ATOM 753 C C . GLU A 1 94 ? 2.025 5.599 -4.787 1.00 94.94 94 GLU A C 1
ATOM 755 O O . GLU A 1 94 ? 2.931 4.758 -4.846 1.00 94.94 94 GLU A O 1
ATOM 760 N N . ILE A 1 95 ? 1.475 6.133 -5.874 1.00 91.88 95 ILE A N 1
ATOM 761 C CA . ILE A 1 95 ? 1.808 5.781 -7.258 1.00 91.88 95 ILE A CA 1
ATOM 762 C C . ILE A 1 95 ? 2.540 6.957 -7.906 1.00 91.88 95 ILE A C 1
ATOM 764 O O . ILE A 1 95 ? 2.101 8.102 -7.809 1.00 91.88 95 ILE A O 1
ATOM 768 N N . LYS A 1 96 ? 3.663 6.679 -8.567 1.00 89.81 96 LYS A N 1
ATOM 769 C CA . LYS A 1 96 ? 4.472 7.661 -9.301 1.00 89.81 96 LYS A CA 1
ATOM 770 C C . LYS A 1 96 ? 3.700 8.149 -10.529 1.00 89.81 96 LYS A C 1
ATOM 772 O O . LYS A 1 96 ? 3.107 7.341 -11.239 1.00 89.81 96 LYS A O 1
ATOM 777 N N . LEU A 1 97 ? 3.743 9.451 -10.816 1.00 85.88 97 LEU A N 1
ATOM 778 C CA . LEU A 1 97 ? 3.071 10.011 -12.003 1.00 85.88 97 LEU A CA 1
ATOM 779 C C . LEU A 1 97 ? 3.780 9.649 -13.319 1.00 85.88 97 LEU A C 1
ATOM 781 O O . LEU A 1 97 ? 3.161 9.627 -14.379 1.00 85.88 97 LEU A O 1
ATOM 785 N N . ASN A 1 98 ? 5.079 9.368 -13.254 1.00 78.44 98 ASN A N 1
ATOM 786 C CA . ASN A 1 98 ? 5.876 8.775 -14.324 1.00 78.44 98 ASN A CA 1
ATOM 787 C C . ASN A 1 98 ? 7.110 8.089 -13.706 1.00 78.44 98 ASN A C 1
ATOM 789 O O . ASN A 1 98 ? 7.398 8.288 -12.526 1.00 78.44 98 ASN A O 1
ATOM 793 N N . GLU A 1 99 ? 7.842 7.289 -14.485 1.00 71.94 99 GLU A N 1
ATOM 794 C CA . GLU A 1 99 ? 8.922 6.425 -13.968 1.00 71.94 99 GLU A CA 1
ATOM 795 C C . GLU A 1 99 ? 10.074 7.185 -13.285 1.00 71.94 99 GLU A C 1
ATOM 797 O O . GLU A 1 99 ? 10.748 6.633 -12.415 1.00 71.94 99 GLU A O 1
ATOM 802 N N . ILE A 1 100 ? 10.285 8.449 -13.665 1.00 71.25 100 ILE A N 1
ATOM 803 C CA . ILE A 1 100 ? 11.400 9.297 -13.213 1.00 71.25 100 ILE A CA 1
ATOM 804 C C . ILE A 1 100 ? 10.913 10.350 -12.196 1.00 71.25 100 ILE A C 1
ATOM 806 O O . ILE A 1 100 ? 11.719 11.036 -11.566 1.00 71.25 100 ILE A O 1
ATOM 810 N N . SER A 1 101 ? 9.598 10.489 -12.002 1.00 69.56 101 SER A N 1
ATOM 811 C CA . SER A 1 101 ? 9.037 11.551 -11.175 1.00 69.56 101 SER A CA 1
ATOM 812 C C . SER A 1 101 ? 9.294 11.312 -9.695 1.00 69.56 101 SER A C 1
ATOM 814 O O . SER A 1 101 ? 9.057 10.227 -9.161 1.00 69.56 101 SER A O 1
ATOM 816 N N . LEU A 1 102 ? 9.692 12.381 -9.008 1.00 77.06 102 LEU A N 1
ATOM 817 C CA . LEU A 1 102 ? 9.594 12.463 -7.551 1.00 77.06 102 LEU A CA 1
ATOM 818 C C . LEU A 1 102 ? 8.137 12.654 -7.100 1.00 77.06 102 LEU A C 1
ATOM 820 O O . LEU A 1 102 ? 7.798 12.333 -5.955 1.00 77.06 102 LEU A O 1
ATOM 824 N N . GLU A 1 103 ? 7.289 13.147 -8.006 1.00 87.12 103 GLU A N 1
ATOM 825 C CA . GLU A 1 103 ? 5.867 13.362 -7.787 1.00 87.12 103 GLU A CA 1
ATOM 826 C C . GLU A 1 103 ? 5.087 12.052 -7.871 1.00 87.12 103 GLU A C 1
ATOM 828 O O . GLU A 1 103 ? 5.314 11.173 -8.712 1.00 87.12 103 GLU A O 1
ATOM 833 N N . SER A 1 104 ? 4.111 11.958 -6.988 1.00 92.00 104 SER A N 1
ATOM 834 C CA . SER A 1 104 ? 3.263 10.799 -6.808 1.00 92.00 104 SER A CA 1
ATOM 835 C C . SER A 1 104 ? 1.890 11.242 -6.338 1.00 92.00 104 SER A C 1
ATOM 837 O O . SER A 1 104 ? 1.717 12.341 -5.808 1.00 92.00 104 SER A O 1
ATOM 839 N N . LYS A 1 105 ? 0.910 10.367 -6.532 1.00 92.25 105 LYS A N 1
ATOM 840 C CA . LYS A 1 105 ? -0.449 10.542 -6.038 1.00 92.25 105 LYS A CA 1
ATOM 841 C C . LYS A 1 105 ? -0.842 9.335 -5.200 1.00 92.25 105 LYS A C 1
ATOM 843 O O . LYS A 1 105 ? -0.419 8.213 -5.482 1.00 92.25 105 LYS A O 1
ATOM 848 N N . GLU A 1 106 ? -1.626 9.578 -4.162 1.00 94.12 106 GLU A N 1
ATOM 849 C CA . GLU A 1 106 ? -2.175 8.521 -3.325 1.00 94.12 106 GLU A CA 1
ATOM 850 C C . GLU A 1 106 ? -3.505 8.020 -3.882 1.00 94.12 106 GLU A C 1
ATOM 852 O O . GLU A 1 106 ? -4.332 8.789 -4.367 1.00 94.12 106 GLU A O 1
ATOM 857 N N . TYR A 1 107 ? -3.687 6.709 -3.800 1.00 93.75 107 TYR A N 1
ATOM 858 C CA . TYR A 1 107 ? -4.883 5.992 -4.210 1.00 93.75 107 TYR A CA 1
A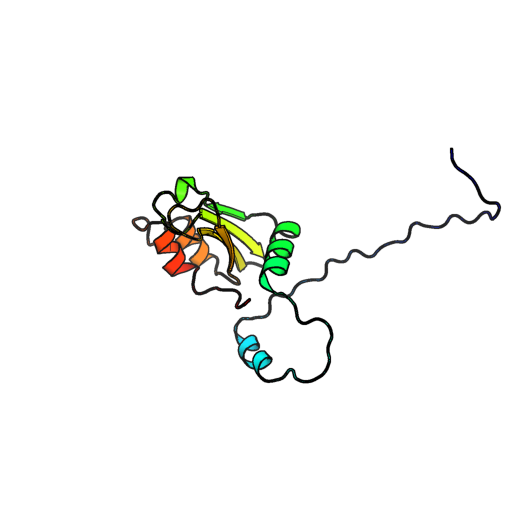TOM 859 C C . TYR A 1 107 ? -5.287 5.060 -3.082 1.00 93.75 107 TYR A C 1
ATOM 861 O O . TYR A 1 107 ? -4.427 4.502 -2.397 1.00 93.75 107 TYR A O 1
ATOM 869 N N . ILE A 1 108 ? -6.588 4.881 -2.891 1.00 94.62 108 ILE A N 1
ATOM 870 C CA . ILE A 1 108 ? -7.129 4.066 -1.811 1.00 94.62 108 ILE A CA 1
ATOM 871 C C . ILE A 1 108 ? -7.890 2.862 -2.364 1.00 94.62 108 ILE A C 1
ATOM 873 O O . ILE A 1 108 ? -8.651 2.966 -3.326 1.00 94.62 108 ILE 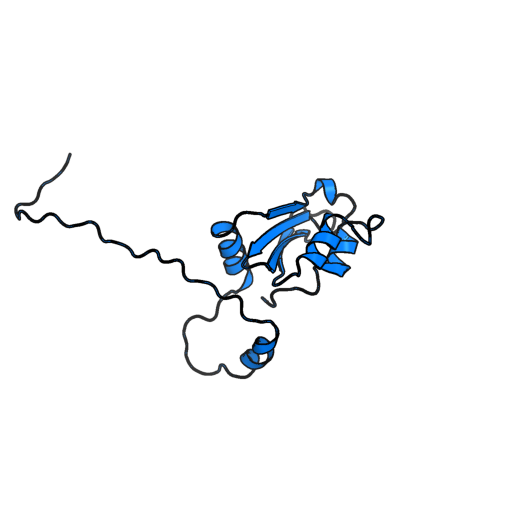A O 1
ATOM 877 N N . PHE A 1 109 ? -7.653 1.718 -1.730 1.00 94.88 109 PHE A N 1
ATOM 878 C CA . PHE A 1 109 ? -8.209 0.416 -2.066 1.00 94.88 109 PHE A CA 1
ATOM 879 C C . PHE A 1 109 ? -8.879 -0.171 -0.820 1.00 94.88 109 PHE A C 1
ATOM 881 O O . PHE A 1 109 ? -8.292 -0.185 0.267 1.00 94.88 109 PHE A O 1
ATOM 888 N N . CYS A 1 110 ? -10.119 -0.625 -0.958 1.00 93.12 110 CYS A N 1
ATOM 889 C CA . CYS A 1 110 ? -11.036 -0.904 0.139 1.00 93.12 110 CYS A CA 1
ATOM 890 C C . CYS A 1 110 ? -11.424 -2.381 0.207 1.00 93.12 110 CYS A C 1
ATOM 892 O O . CYS A 1 110 ? -11.478 -3.082 -0.794 1.00 93.12 110 CYS A O 1
ATOM 894 N N . GLU A 1 111 ? -11.792 -2.833 1.408 1.00 92.94 111 GLU A N 1
ATOM 895 C CA . GLU A 1 111 ? -12.380 -4.162 1.633 1.00 92.94 111 GLU A CA 1
ATOM 896 C C . GLU A 1 111 ? -11.503 -5.341 1.171 1.00 92.94 111 GLU A C 1
ATOM 898 O O . GLU A 1 111 ? -12.015 -6.416 0.857 1.00 92.94 111 GLU A O 1
ATOM 903 N N . ILE A 1 112 ? -10.180 -5.167 1.190 1.00 95.50 112 ILE A N 1
ATOM 904 C CA . ILE A 1 112 ? -9.222 -6.195 0.785 1.00 95.50 112 ILE A CA 1
ATOM 905 C C . ILE A 1 112 ? -9.253 -7.338 1.815 1.00 95.50 112 ILE A C 1
ATOM 907 O O . ILE A 1 112 ? -9.050 -7.096 3.016 1.00 95.50 112 ILE A O 1
ATOM 911 N N . PRO A 1 113 ? -9.481 -8.595 1.389 1.00 94.81 113 PRO A N 1
ATOM 912 C CA . PRO A 1 113 ? -9.392 -9.755 2.262 1.00 94.81 113 PRO A CA 1
ATOM 913 C C . PRO A 1 113 ? -7.997 -9.887 2.876 1.00 94.81 113 PRO A C 1
ATOM 915 O O . PRO A 1 113 ? -6.986 -9.644 2.215 1.00 94.81 113 PRO A O 1
ATOM 918 N N . ASN A 1 114 ? -7.917 -10.353 4.127 1.00 93.19 114 ASN A N 1
ATOM 919 C CA . ASN A 1 114 ? -6.622 -10.603 4.773 1.00 93.19 114 ASN A CA 1
ATOM 920 C C . ASN A 1 114 ? -5.745 -11.577 3.970 1.00 93.19 114 ASN A C 1
ATOM 922 O O . ASN A 1 114 ? -4.529 -11.424 3.967 1.00 93.19 114 ASN A O 1
ATOM 926 N N . GLU A 1 115 ? -6.346 -12.550 3.280 1.00 93.88 115 GLU A N 1
ATOM 927 C CA . GLU 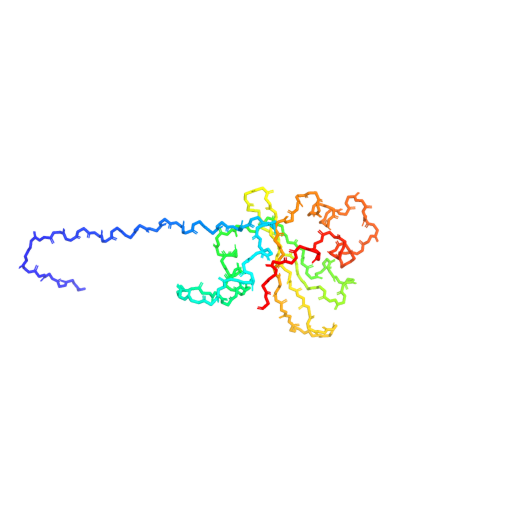A 1 115 ? -5.624 -13.483 2.411 1.00 93.88 115 GLU A CA 1
ATOM 928 C C . GLU A 1 115 ? -4.935 -12.761 1.246 1.00 93.88 115 GLU A C 1
ATOM 930 O O . GLU A 1 115 ? -3.730 -12.911 1.065 1.00 93.88 115 GLU A O 1
ATOM 935 N N . ASN A 1 116 ? -5.656 -11.895 0.529 1.00 95.69 116 ASN A N 1
ATOM 936 C CA . ASN A 1 116 ? -5.092 -11.078 -0.546 1.00 95.69 116 ASN A CA 1
ATOM 937 C C . ASN A 1 116 ? -3.966 -10.173 -0.043 1.00 95.69 116 ASN A C 1
ATOM 939 O O . ASN A 1 116 ? -2.907 -10.096 -0.667 1.00 95.69 116 ASN A O 1
ATOM 943 N N . TRP A 1 117 ? -4.156 -9.535 1.115 1.00 95.94 117 TRP A N 1
ATOM 944 C CA . TRP A 1 117 ? -3.098 -8.746 1.740 1.00 95.94 117 TRP A CA 1
ATOM 945 C C . TRP A 1 117 ? -1.862 -9.593 2.068 1.00 95.94 117 TRP A C 1
ATOM 947 O O . TRP A 1 117 ? -0.741 -9.193 1.757 1.00 95.94 117 TRP A O 1
ATOM 957 N N . ASN A 1 118 ? -2.044 -10.772 2.667 1.00 93.94 118 ASN A N 1
ATOM 958 C CA . ASN A 1 118 ? -0.938 -11.663 3.013 1.00 93.94 118 ASN A CA 1
ATOM 959 C C . ASN A 1 118 ? -0.195 -12.147 1.763 1.00 93.94 118 ASN A C 1
ATOM 961 O O . ASN A 1 118 ? 1.036 -12.145 1.748 1.00 93.94 118 ASN A O 1
ATOM 965 N N . ASN A 1 119 ? -0.922 -12.488 0.700 1.00 94.94 119 ASN A N 1
ATOM 966 C CA . ASN A 1 119 ? -0.336 -12.890 -0.573 1.00 94.94 119 ASN A CA 1
ATOM 967 C C . ASN A 1 119 ? 0.462 -11.747 -1.205 1.00 94.94 119 ASN A C 1
ATOM 969 O O . ASN A 1 119 ? 1.575 -11.973 -1.674 1.00 94.94 119 ASN A O 1
ATOM 973 N N . PHE A 1 120 ? -0.041 -10.511 -1.139 1.00 95.62 120 PHE A N 1
ATOM 974 C CA . PHE A 1 120 ? 0.697 -9.325 -1.569 1.00 95.62 120 PHE A CA 1
ATOM 975 C C . PHE A 1 120 ? 1.966 -9.081 -0.737 1.00 95.62 120 PHE A C 1
ATOM 977 O O . PHE A 1 120 ? 3.051 -8.899 -1.300 1.00 95.62 120 PHE A O 1
ATOM 984 N N . TYR A 1 121 ? 1.834 -9.067 0.591 1.00 95.00 121 TYR A N 1
ATOM 985 C CA . TYR A 1 121 ? 2.891 -8.628 1.499 1.00 95.00 121 TYR A CA 1
ATOM 986 C C . TYR A 1 121 ? 3.983 -9.686 1.686 1.00 95.00 121 TYR A C 1
ATOM 988 O O . TYR A 1 121 ? 5.167 -9.381 1.544 1.00 95.00 121 TYR A O 1
ATOM 996 N N . TYR A 1 122 ? 3.596 -10.930 1.978 1.00 92.50 122 TYR A N 1
ATOM 997 C CA . TYR A 1 122 ? 4.527 -12.033 2.238 1.00 92.50 122 TYR A CA 1
ATOM 998 C C . TYR A 1 122 ? 4.893 -12.822 0.979 1.00 92.50 122 TYR A C 1
ATOM 1000 O O . TYR A 1 122 ? 5.865 -13.573 0.999 1.00 92.50 122 TYR A O 1
ATOM 1008 N N . GLY A 1 123 ? 4.138 -12.670 -0.114 1.00 90.31 123 GLY A N 1
ATOM 1009 C CA . GLY A 1 123 ? 4.374 -13.439 -1.334 1.00 90.31 123 GLY A CA 1
ATOM 1010 C C . GLY A 1 123 ? 4.052 -14.926 -1.181 1.00 90.31 123 GLY A C 1
ATOM 1011 O O . GLY A 1 123 ? 4.679 -15.736 -1.853 1.00 90.31 123 GLY A O 1
ATOM 1012 N N . THR A 1 124 ? 3.104 -15.301 -0.314 1.00 85.19 124 THR A N 1
ATOM 1013 C CA . THR A 1 124 ? 2.825 -16.698 0.076 1.00 85.19 124 THR A CA 1
ATOM 1014 C C . THR A 1 124 ? 2.667 -17.666 -1.105 1.00 85.19 124 THR A C 1
ATOM 1016 O O . THR A 1 124 ? 3.171 -18.783 -1.027 1.00 85.19 124 THR A O 1
ATOM 1019 N N . PHE A 1 125 ? 2.040 -17.240 -2.208 1.00 82.06 125 PHE A N 1
ATOM 1020 C CA . PHE A 1 125 ? 1.898 -18.045 -3.435 1.00 82.06 125 PHE A CA 1
ATOM 1021 C C . PHE A 1 125 ? 2.738 -17.542 -4.621 1.00 82.06 125 PHE A C 1
ATOM 1023 O O . PHE A 1 125 ? 2.885 -18.246 -5.613 1.00 82.06 125 PHE A O 1
ATOM 1030 N N . ASP A 1 126 ? 3.332 -16.351 -4.511 1.00 88.62 126 ASP A N 1
ATOM 1031 C CA . ASP A 1 126 ? 3.983 -15.628 -5.611 1.00 88.62 126 ASP A CA 1
ATOM 1032 C C . ASP A 1 126 ? 5.306 -14.988 -5.158 1.00 88.62 126 ASP A C 1
ATOM 1034 O O . ASP A 1 126 ? 5.604 -13.821 -5.437 1.00 88.62 126 ASP A O 1
ATOM 1038 N N . ALA A 1 127 ? 6.116 -15.744 -4.417 1.00 82.94 127 ALA A N 1
ATOM 1039 C CA . ALA A 1 127 ? 7.369 -15.251 -3.841 1.00 82.94 127 ALA A CA 1
ATOM 1040 C C . ALA A 1 127 ? 8.361 -14.749 -4.907 1.00 82.94 127 ALA A C 1
ATOM 1042 O O . ALA A 1 127 ? 9.131 -13.829 -4.645 1.00 82.94 127 ALA A O 1
ATOM 1043 N N . MET A 1 128 ? 8.302 -15.318 -6.117 1.00 87.50 128 MET A N 1
ATOM 1044 C CA . MET A 1 128 ? 9.145 -14.931 -7.256 1.00 87.50 128 MET A CA 1
ATOM 1045 C C . MET A 1 128 ? 8.659 -13.667 -7.979 1.00 87.50 128 MET A C 1
ATOM 1047 O O . MET A 1 128 ? 9.396 -13.120 -8.795 1.00 87.50 128 MET A O 1
ATOM 1051 N N . LYS A 1 129 ? 7.431 -13.204 -7.710 1.00 89.88 129 LYS A N 1
ATOM 1052 C CA . LYS A 1 129 ? 6.892 -11.978 -8.303 1.00 89.88 129 LYS A CA 1
ATOM 1053 C C . LYS A 1 129 ? 7.360 -10.752 -7.534 1.00 89.88 129 LYS A C 1
ATOM 1055 O O . LYS A 1 129 ? 7.520 -10.771 -6.311 1.00 89.88 129 LYS A O 1
ATOM 1060 N N . THR A 1 130 ? 7.524 -9.655 -8.250 1.00 90.75 130 THR A N 1
ATOM 1061 C CA . THR A 1 130 ? 7.764 -8.337 -7.666 1.00 90.75 130 THR A CA 1
ATOM 1062 C C . THR A 1 130 ? 6.534 -7.849 -6.894 1.00 90.75 130 THR A C 1
ATOM 1064 O O . THR A 1 130 ? 5.405 -8.285 -7.129 1.00 90.75 130 THR A O 1
ATOM 1067 N N . PHE A 1 131 ? 6.720 -6.883 -5.991 1.00 92.88 131 PHE A N 1
ATOM 1068 C CA . PHE A 1 131 ? 5.589 -6.243 -5.314 1.00 92.88 131 PHE A CA 1
ATOM 1069 C C . PHE A 1 131 ? 4.627 -5.558 -6.290 1.00 92.88 131 PHE A C 1
ATOM 1071 O O . PHE A 1 131 ? 3.426 -5.590 -6.055 1.00 92.88 131 PHE A O 1
ATOM 1078 N N . GLY A 1 132 ? 5.127 -4.974 -7.385 1.00 91.69 132 GLY A N 1
ATOM 1079 C CA . GLY A 1 132 ? 4.279 -4.350 -8.403 1.00 91.69 132 GLY A CA 1
ATOM 1080 C C . GLY A 1 132 ? 3.349 -5.355 -9.089 1.00 91.69 132 GLY A C 1
ATOM 1081 O O . GLY A 1 132 ? 2.162 -5.079 -9.252 1.00 91.69 132 GLY A O 1
ATOM 1082 N N . GLU A 1 133 ? 3.858 -6.541 -9.431 1.00 92.25 133 GLU A N 1
ATOM 1083 C CA . GLU A 1 133 ? 3.048 -7.629 -9.998 1.00 92.25 133 GLU A CA 1
ATOM 1084 C C . GLU A 1 133 ? 2.051 -8.182 -8.977 1.00 92.25 133 GLU A C 1
ATOM 1086 O O . GLU A 1 133 ? 0.879 -8.371 -9.294 1.00 92.25 133 GLU A O 1
ATOM 1091 N N . ARG A 1 134 ? 2.478 -8.393 -7.726 1.00 94.94 134 ARG A N 1
ATOM 1092 C CA . ARG A 1 134 ? 1.564 -8.845 -6.667 1.00 94.94 134 ARG A CA 1
ATOM 1093 C C . ARG A 1 134 ? 0.480 -7.815 -6.360 1.00 94.94 134 ARG A C 1
ATOM 1095 O O . ARG A 1 134 ? -0.644 -8.199 -6.057 1.00 94.94 134 ARG A O 1
ATOM 1102 N N . PHE A 1 135 ? 0.789 -6.523 -6.451 1.00 95.62 135 PHE A N 1
ATOM 1103 C CA . PHE A 1 135 ? -0.203 -5.467 -6.271 1.00 95.62 135 PHE A CA 1
ATOM 1104 C C . PHE A 1 135 ? -1.306 -5.571 -7.329 1.00 95.62 135 PHE A C 1
ATOM 1106 O O . PHE A 1 135 ? -2.483 -5.542 -6.978 1.00 95.62 135 PHE A O 1
ATOM 1113 N N . HIS A 1 136 ? -0.931 -5.764 -8.600 1.00 93.69 136 HIS A N 1
ATOM 1114 C CA . HIS A 1 136 ? -1.890 -5.969 -9.690 1.00 93.69 136 HIS A CA 1
ATOM 1115 C C . HIS A 1 136 ? -2.804 -7.172 -9.441 1.00 93.69 136 HIS A C 1
ATOM 1117 O O . HIS A 1 136 ? -3.998 -7.080 -9.679 1.00 93.69 136 HIS A O 1
ATOM 1123 N N . ILE A 1 137 ? -2.257 -8.281 -8.940 1.00 95.00 137 ILE A N 1
ATOM 1124 C CA . ILE A 1 137 ? -3.017 -9.524 -8.736 1.00 95.00 137 ILE A CA 1
ATOM 1125 C C . ILE A 1 137 ? -3.968 -9.426 -7.537 1.00 95.00 137 ILE A C 1
ATOM 1127 O O . ILE A 1 137 ? -5.094 -9.909 -7.597 1.00 95.00 137 ILE A O 1
ATOM 1131 N N . TYR A 1 138 ? -3.504 -8.858 -6.421 1.00 96.56 138 TYR A N 1
ATOM 1132 C CA . TYR A 1 138 ? -4.192 -9.015 -5.137 1.00 96.56 138 TYR A CA 1
ATOM 1133 C C . TYR A 1 138 ? -4.900 -7.760 -4.632 1.00 96.56 138 TYR A C 1
ATOM 1135 O O . TYR A 1 138 ? -5.777 -7.892 -3.775 1.00 96.56 138 TYR A O 1
ATOM 1143 N N . ILE A 1 139 ? -4.521 -6.572 -5.115 1.00 96.62 139 ILE A N 1
ATOM 1144 C CA . ILE A 1 139 ? -4.945 -5.283 -4.546 1.00 96.62 139 ILE A CA 1
ATOM 1145 C C . ILE A 1 139 ? -5.662 -4.397 -5.570 1.00 96.62 139 ILE A C 1
ATOM 1147 O O . ILE A 1 139 ? -6.624 -3.734 -5.203 1.00 96.62 139 ILE A O 1
ATOM 1151 N N . LEU A 1 140 ? -5.223 -4.378 -6.832 1.00 93.69 140 LEU A N 1
ATOM 1152 C CA . LEU A 1 140 ? -5.667 -3.383 -7.818 1.00 93.69 140 LEU A CA 1
ATOM 1153 C C . LEU A 1 140 ? -7.186 -3.380 -8.066 1.00 93.69 140 LEU A C 1
ATOM 1155 O O . LEU A 1 140 ? -7.767 -2.307 -8.175 1.00 93.69 140 LEU A O 1
ATOM 1159 N N . ASP A 1 141 ? -7.824 -4.553 -8.068 1.00 93.88 141 ASP A N 1
ATOM 1160 C CA . ASP A 1 141 ? -9.275 -4.707 -8.292 1.00 93.88 141 ASP A CA 1
ATOM 1161 C C . ASP A 1 141 ? -10.147 -4.231 -7.113 1.00 93.88 141 ASP A C 1
ATOM 1163 O O . ASP A 1 141 ? -11.377 -4.265 -7.179 1.00 93.88 141 ASP A O 1
ATOM 1167 N N . TYR A 1 142 ? -9.522 -3.814 -6.010 1.00 94.19 142 TYR A N 1
ATOM 1168 C CA . TYR A 1 142 ? -10.195 -3.341 -4.803 1.00 94.19 142 TYR A CA 1
ATOM 1169 C C . TYR A 1 142 ? -10.264 -1.814 -4.737 1.00 94.19 142 TYR A C 1
ATOM 1171 O O . TYR A 1 142 ? -10.285 -1.259 -3.639 1.00 94.19 142 TYR A O 1
ATOM 1179 N N . ASP A 1 143 ? -10.253 -1.106 -5.869 1.00 89.88 143 ASP A N 1
ATOM 1180 C CA . ASP A 1 143 ? -10.391 0.350 -5.866 1.00 89.88 143 ASP A CA 1
ATOM 1181 C C . ASP A 1 143 ? -11.660 0.777 -5.098 1.00 89.88 143 ASP A C 1
ATOM 1183 O O . ASP A 1 143 ? -12.697 0.110 -5.124 1.00 89.88 143 ASP A O 1
ATOM 1187 N N . CYS A 1 144 ? -11.575 1.867 -4.331 1.00 87.94 144 CYS A N 1
ATOM 1188 C CA . CYS A 1 144 ? -12.721 2.332 -3.541 1.00 87.94 144 CYS A CA 1
ATOM 1189 C C . CYS A 1 144 ? -13.790 3.051 -4.390 1.00 87.94 144 CYS A C 1
ATOM 1191 O O . CYS A 1 144 ? -14.716 3.623 -3.810 1.00 87.94 144 CYS A O 1
ATOM 1193 N N . TYR A 1 145 ? -13.673 3.056 -5.725 1.00 74.94 145 TYR A N 1
ATOM 1194 C CA . TYR A 1 145 ? -14.542 3.761 -6.674 1.00 74.94 145 TYR A CA 1
ATOM 1195 C C . TYR A 1 145 ? -14.756 5.241 -6.344 1.00 74.94 145 TYR A C 1
ATOM 1197 O O . TYR A 1 145 ? -15.832 5.795 -6.575 1.00 74.94 145 TYR A O 1
ATOM 1205 N N . CYS A 1 146 ? -13.739 5.893 -5.789 1.00 73.12 146 CYS A N 1
ATOM 1206 C CA . CYS A 1 146 ? -13.739 7.335 -5.636 1.00 73.12 146 CYS A CA 1
ATOM 1207 C C . CYS A 1 146 ? -13.038 7.931 -6.875 1.00 73.12 146 CYS A C 1
ATOM 1209 O O . CYS A 1 146 ? -11.850 7.709 -7.096 1.00 73.12 146 CYS A O 1
ATOM 1211 N N . ASN A 1 147 ? -13.820 8.591 -7.737 1.00 49.41 147 ASN A N 1
ATOM 1212 C CA . ASN A 1 147 ? -13.368 9.282 -8.953 1.00 49.41 147 ASN A CA 1
ATOM 1213 C C . ASN A 1 147 ? -13.589 10.783 -8.803 1.00 49.41 147 ASN A C 1
ATOM 1215 O O . ASN A 1 147 ? -14.714 11.153 -8.394 1.00 49.41 147 ASN A O 1
#

Sequence (147 aa):
MISLNLSGQILSPLHYDESPKKYVIPPVKERQQTIKKSNESDSNLVPFCDDLISYVKENYKTKQVVESYQLITSTWLKKVSAYSIENKIVVIAEIKLNEISLESKEYIFCEIPNENWNNFYYGTFDAMKTFGERFHIYILDYDCYCN

Foldseek 3Di:
DDDDDPDPDDDDPPPDPPPDPPPDLDDPVVPVPVVPDDDDDDPDDDLPWVVVVVVQVVPFDWPDKDAQVLQVVPQWWGIWTWTQDPQFIKIWTWTAPGSPDPDTDIFIFTRFHPVLVCCLPVVPPHNVDRSNVSCVVRTPVRGSPND

Secondary structure (DSSP, 8-state):
-----SS--------------------GGGTTSGGG---S--S----HHHHHHHHHHHHS-EEEEE-GGGGTT-SSEEEEEEEEETTEEEEEEEEESSTT-S-EEEEEEEEE-HHHHHHHHH-TTTTTS-HHHHHHHHTGGGB----